Protein AF-A0A9X3YH80-F1 (afdb_monomer_lite)

Foldseek 3Di:
DVVVVVVVVVVVVVVVVVVVCCVVVCVDDPDPPDDDDPVVVVVVVVVVVVVCCVVCVPDDDDDCPDPVNVVVVVVVCVVPPCVQPNDPPDDDDPRD

pLDDT: mean 95.17, std 3.39, range [76.19, 98.5]

Organism: NCBI:txid83655

Sequence (96 aa):
MKRIIISFAAFCALGLLVVAGVVFSGLISVAADDPHTGVVHAFLETARNRSIEVRSEDIVVPSLDDEDQIRAGAGNYDSMCVGCHLAPGMAETELS

Secondary structure (DSSP, 8-state):
-HHHHHHHHHHHHHHHHHHHHHHHHT-S---TTSPPPHHHHHHHHHHHHHHHHHHHTT--PPPS--HHHHHHHHHHHHHHTHHHH--TTPPP-TT-

Structure (mmCIF, N/CA/C/O backbone):
data_AF-A0A9X3YH80-F1
#
_entry.id   AF-A0A9X3YH80-F1
#
loop_
_atom_site.group_PDB
_atom_site.id
_atom_site.type_symbol
_atom_site.label_atom_id
_atom_site.label_alt_id
_atom_site.label_comp_id
_atom_site.label_asym_id
_atom_site.label_entity_id
_atom_site.label_seq_id
_atom_site.pdbx_PDB_ins_code
_atom_site.Cartn_x
_atom_site.Cartn_y
_atom_site.Cartn_z
_atom_site.occupancy
_atom_site.B_iso_or_equiv
_atom_site.auth_seq_id
_atom_site.auth_comp_id
_atom_site.auth_asym_id
_atom_site.auth_atom_id
_atom_site.pdbx_PDB_model_num
ATOM 1 N N . MET A 1 1 ? 15.404 16.695 -35.435 1.00 76.19 1 MET A N 1
ATOM 2 C CA . MET A 1 1 ? 14.260 16.711 -34.491 1.00 76.19 1 MET A CA 1
ATOM 3 C C . MET A 1 1 ? 13.304 15.534 -34.699 1.00 76.19 1 MET A C 1
ATOM 5 O O . MET A 1 1 ? 13.204 14.723 -33.795 1.00 76.19 1 MET A O 1
ATOM 9 N N . LYS A 1 2 ? 12.685 15.345 -35.880 1.00 86.31 2 LYS A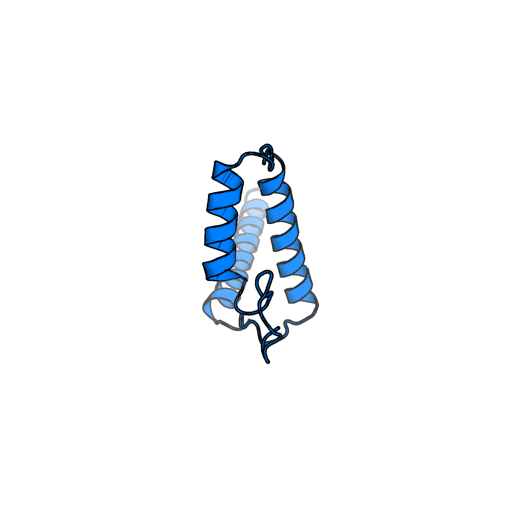 N 1
ATOM 10 C CA . LYS A 1 2 ? 11.739 14.226 -36.129 1.00 86.31 2 LYS A CA 1
ATOM 11 C C . LYS A 1 2 ? 12.303 12.829 -35.821 1.00 86.31 2 LYS A C 1
ATOM 13 O O . LYS A 1 2 ? 11.654 12.052 -35.139 1.00 86.31 2 LYS A O 1
ATOM 18 N N . ARG A 1 3 ? 13.535 12.537 -36.259 1.00 92.25 3 ARG A N 1
ATOM 19 C CA . ARG A 1 3 ? 14.216 11.260 -35.964 1.00 92.25 3 ARG A CA 1
ATOM 20 C C . ARG A 1 3 ? 14.399 11.012 -34.465 1.00 92.25 3 ARG A C 1
ATOM 22 O O . ARG A 1 3 ? 14.144 9.912 -34.010 1.00 92.25 3 ARG A O 1
ATOM 29 N N . ILE A 1 4 ? 14.773 12.047 -33.713 1.00 94.50 4 ILE A N 1
ATOM 30 C CA . ILE A 1 4 ? 14.977 11.959 -32.260 1.00 94.50 4 ILE A CA 1
A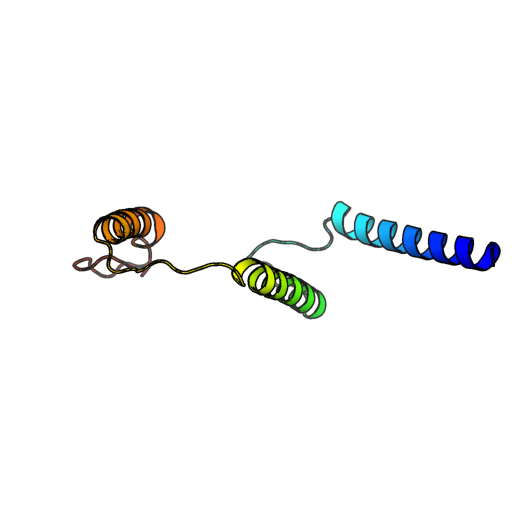TOM 31 C C . ILE A 1 4 ? 13.649 11.659 -31.555 1.00 94.50 4 ILE A C 1
ATOM 33 O O . ILE A 1 4 ? 13.597 10.769 -30.716 1.00 94.50 4 ILE A O 1
ATOM 37 N N . ILE A 1 5 ? 12.568 12.344 -31.945 1.00 96.31 5 ILE A N 1
ATOM 38 C CA . ILE A 1 5 ? 11.227 12.121 -31.380 1.00 96.31 5 ILE A CA 1
ATOM 39 C C . ILE A 1 5 ? 10.750 10.691 -31.662 1.00 96.31 5 ILE A C 1
ATOM 41 O O . ILE A 1 5 ? 10.270 10.022 -30.754 1.00 96.31 5 ILE A O 1
ATOM 45 N N . ILE A 1 6 ? 10.916 10.203 -32.895 1.00 96.69 6 ILE A N 1
ATOM 46 C CA . ILE A 1 6 ? 10.507 8.842 -33.275 1.00 96.69 6 ILE A CA 1
ATOM 47 C C . ILE A 1 6 ? 11.306 7.796 -32.492 1.00 96.69 6 ILE A C 1
ATOM 49 O O . ILE A 1 6 ? 10.718 6.868 -31.944 1.00 96.69 6 ILE A O 1
ATOM 53 N N . SER A 1 7 ? 12.628 7.957 -32.397 1.00 96.19 7 SER A N 1
ATOM 54 C CA . SER A 1 7 ? 13.477 7.053 -31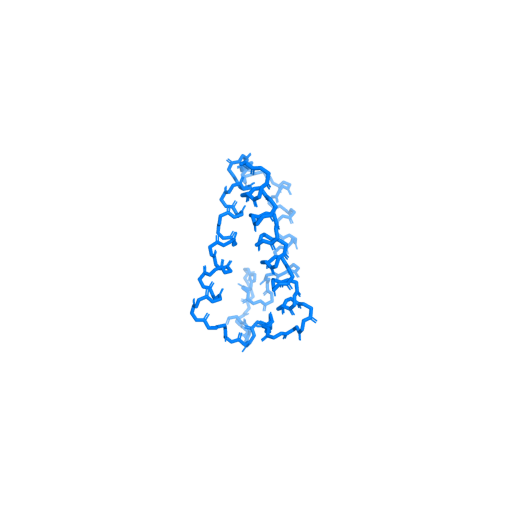.617 1.00 96.19 7 SER A CA 1
ATOM 55 C C . SER A 1 7 ? 13.094 7.038 -30.135 1.00 96.19 7 SER A C 1
ATOM 57 O O . SER A 1 7 ? 13.021 5.967 -29.540 1.00 96.19 7 SER A O 1
ATOM 59 N N . PHE A 1 8 ? 12.800 8.200 -29.546 1.00 97.12 8 PHE A N 1
ATOM 60 C CA . PHE A 1 8 ? 12.368 8.295 -28.152 1.00 97.12 8 PHE A CA 1
ATOM 61 C C . PHE A 1 8 ? 10.999 7.639 -27.923 1.00 97.12 8 PHE A C 1
ATOM 63 O O . PHE A 1 8 ? 10.847 6.834 -27.009 1.00 97.12 8 PHE A O 1
ATOM 70 N N . ALA A 1 9 ? 10.019 7.911 -28.788 1.00 97.56 9 ALA A N 1
ATOM 71 C CA . ALA A 1 9 ? 8.698 7.296 -28.699 1.00 97.56 9 ALA A CA 1
ATOM 72 C C . ALA A 1 9 ? 8.768 5.765 -28.827 1.00 97.56 9 ALA A C 1
ATOM 74 O O . ALA A 1 9 ? 8.124 5.054 -28.057 1.00 97.56 9 ALA A O 1
ATOM 75 N N . ALA A 1 10 ? 9.588 5.252 -29.751 1.00 97.69 10 ALA A N 1
ATOM 76 C CA . ALA A 1 10 ? 9.815 3.817 -29.901 1.00 97.69 10 ALA A CA 1
ATOM 77 C C . ALA A 1 10 ? 10.448 3.197 -28.643 1.00 97.69 10 ALA A C 1
ATOM 79 O O . ALA A 1 10 ? 10.042 2.114 -28.228 1.00 97.69 10 ALA A O 1
ATOM 80 N N . PHE A 1 11 ? 11.393 3.894 -28.004 1.00 97.81 11 PHE A N 1
ATOM 81 C CA . PHE A 1 11 ? 11.994 3.453 -26.745 1.00 97.81 11 PHE A CA 1
ATOM 82 C C . PHE A 1 11 ? 10.965 3.381 -25.606 1.00 97.81 11 PHE A C 1
ATOM 84 O O . PHE A 1 11 ? 10.883 2.363 -24.921 1.00 97.81 11 PHE A O 1
ATOM 91 N N . CYS A 1 12 ? 10.128 4.409 -25.437 1.00 98.00 12 CYS A N 1
ATOM 92 C CA . CYS A 1 12 ? 9.052 4.389 -24.442 1.00 98.00 12 CYS A CA 1
ATOM 93 C C . CYS A 1 12 ? 8.040 3.266 -24.708 1.00 98.00 12 CYS A C 1
ATOM 95 O O . CYS A 1 12 ? 7.651 2.563 -23.777 1.00 98.00 12 CYS A O 1
ATOM 97 N N . ALA A 1 13 ? 7.641 3.066 -25.969 1.00 98.19 13 ALA A N 1
ATOM 98 C CA . ALA A 1 13 ? 6.727 1.993 -26.351 1.00 98.19 13 ALA A CA 1
ATOM 99 C C . ALA A 1 13 ? 7.313 0.610 -26.036 1.00 98.19 13 ALA A C 1
ATOM 101 O O . ALA A 1 13 ? 6.620 -0.236 -25.474 1.00 98.19 13 ALA A O 1
ATOM 102 N N . LEU A 1 14 ? 8.600 0.396 -26.327 1.00 98.25 14 LEU A N 1
ATOM 103 C CA . LEU A 1 14 ? 9.295 -0.834 -25.960 1.00 98.25 14 LEU A CA 1
ATOM 104 C C . LEU A 1 14 ? 9.321 -1.032 -24.438 1.00 98.25 14 LEU A C 1
ATOM 106 O O . LEU A 1 14 ? 9.030 -2.126 -23.967 1.00 98.25 14 LEU A O 1
ATOM 110 N N . GLY A 1 15 ? 9.605 0.024 -23.670 1.00 98.00 15 GLY A N 1
ATOM 111 C CA . GLY A 1 15 ? 9.559 -0.023 -22.207 1.00 98.00 15 GLY A CA 1
ATOM 112 C C . GLY A 1 15 ? 8.187 -0.448 -21.672 1.00 98.00 15 GLY A C 1
ATOM 113 O O . GLY A 1 15 ? 8.107 -1.344 -20.835 1.00 98.00 15 GLY A O 1
ATOM 114 N N . LEU A 1 16 ? 7.103 0.127 -22.203 1.00 98.06 16 LEU A N 1
ATOM 115 C CA . LEU A 1 16 ? 5.733 -0.249 -21.833 1.00 98.06 16 LEU A CA 1
ATOM 116 C C . LEU A 1 16 ? 5.417 -1.709 -22.176 1.00 98.06 16 LEU A C 1
ATOM 118 O O . LEU A 1 16 ? 4.798 -2.398 -21.369 1.00 98.06 16 LEU A O 1
ATOM 122 N N . LEU A 1 17 ? 5.866 -2.195 -23.337 1.00 98.31 17 LEU A N 1
ATOM 123 C CA . LEU A 1 17 ? 5.689 -3.596 -23.730 1.00 98.31 17 LEU A CA 1
ATOM 124 C C . LEU A 1 17 ? 6.431 -4.554 -22.792 1.00 98.31 17 LEU A C 1
ATOM 126 O O . LEU A 1 17 ? 5.883 -5.597 -22.448 1.00 98.31 17 LEU A O 1
ATOM 130 N N . VAL A 1 18 ? 7.638 -4.199 -22.344 1.00 97.81 18 VAL A N 1
ATOM 131 C CA . VAL A 1 18 ? 8.389 -5.000 -21.363 1.00 97.81 18 VAL A CA 1
ATOM 132 C C . VAL A 1 18 ? 7.646 -5.053 -20.029 1.00 97.81 18 VAL A C 1
ATOM 134 O O . VAL A 1 18 ? 7.442 -6.142 -19.497 1.00 97.81 18 VAL A O 1
ATOM 137 N N . VAL A 1 19 ? 7.187 -3.908 -19.514 1.00 96.38 19 VAL A N 1
ATOM 138 C CA . VAL A 1 19 ? 6.412 -3.853 -18.261 1.00 96.38 19 VAL A CA 1
ATOM 139 C C . VAL A 1 19 ? 5.135 -4.684 -18.374 1.00 96.38 19 VAL A C 1
ATOM 141 O O . VAL A 1 19 ? 4.875 -5.524 -17.516 1.00 96.38 19 VAL A O 1
ATOM 144 N N . ALA A 1 20 ? 4.367 -4.508 -19.453 1.00 97.62 20 ALA A N 1
ATOM 145 C CA . ALA A 1 20 ? 3.166 -5.298 -19.702 1.00 97.62 20 ALA A CA 1
ATOM 146 C C . ALA A 1 20 ? 3.491 -6.797 -19.777 1.00 97.62 20 ALA A C 1
ATOM 148 O O . ALA A 1 20 ? 2.809 -7.598 -19.147 1.00 97.62 20 ALA A O 1
ATOM 149 N N . GLY A 1 21 ? 4.560 -7.180 -20.479 1.00 97.88 21 GLY A N 1
ATOM 150 C CA . GLY A 1 21 ? 5.010 -8.568 -20.562 1.00 97.88 21 GLY A CA 1
ATOM 151 C C . GLY A 1 21 ? 5.302 -9.180 -19.191 1.00 97.88 21 GLY A C 1
ATOM 152 O O . GLY A 1 21 ? 4.849 -10.288 -18.916 1.00 97.88 21 GLY A O 1
ATOM 153 N N . VAL A 1 22 ? 5.986 -8.455 -18.301 1.00 95.50 22 VAL A N 1
ATOM 154 C CA . VAL A 1 22 ? 6.245 -8.915 -16.924 1.00 95.50 22 VAL A CA 1
ATOM 155 C C . VAL A 1 22 ? 4.941 -9.097 -16.141 1.00 95.50 22 VAL A C 1
ATOM 157 O O . VAL A 1 22 ? 4.769 -10.119 -15.482 1.00 95.50 22 VAL A O 1
ATOM 160 N N . VAL A 1 23 ? 3.998 -8.156 -16.249 1.00 95.69 23 VAL A N 1
ATOM 161 C CA . VAL A 1 23 ? 2.708 -8.232 -15.539 1.00 95.69 23 VAL A CA 1
ATOM 162 C C . VAL A 1 23 ? 1.852 -9.392 -16.055 1.00 95.69 23 VAL A C 1
ATOM 164 O O . VAL A 1 23 ? 1.399 -10.220 -15.270 1.00 95.69 23 VAL A O 1
ATOM 167 N N . PHE A 1 24 ? 1.648 -9.491 -17.370 1.00 97.06 24 PHE A N 1
ATOM 168 C CA . PHE A 1 24 ? 0.768 -10.503 -17.967 1.00 97.06 24 PHE A CA 1
ATOM 169 C C . PHE A 1 24 ? 1.343 -11.922 -17.932 1.00 97.06 24 PHE A C 1
ATOM 171 O O . PHE A 1 24 ? 0.585 -12.882 -18.037 1.00 97.06 24 PHE A O 1
ATOM 178 N N . SER A 1 25 ? 2.660 -12.073 -17.787 1.00 97.56 25 SER A N 1
ATOM 179 C CA . SER A 1 25 ? 3.290 -13.391 -17.644 1.00 97.56 25 SER A CA 1
ATOM 180 C C . SER A 1 25 ? 3.169 -13.979 -16.238 1.00 97.56 25 SER A C 1
ATOM 182 O O . SER A 1 25 ? 3.373 -15.179 -16.083 1.00 97.56 25 SER A O 1
ATOM 184 N N . GLY A 1 26 ? 2.855 -13.167 -15.220 1.00 94.31 26 GLY A N 1
ATOM 185 C CA . GLY A 1 26 ? 2.774 -13.629 -13.832 1.00 94.31 26 GLY A CA 1
ATOM 186 C C . GLY A 1 26 ? 4.125 -14.034 -13.232 1.00 94.31 26 GLY A C 1
ATOM 187 O O . GLY A 1 26 ? 4.159 -14.796 -12.274 1.00 94.31 26 GLY A O 1
ATOM 188 N N . LEU A 1 27 ? 5.242 -13.540 -13.785 1.00 93.81 27 LEU A N 1
ATOM 189 C CA . LEU A 1 27 ? 6.599 -13.879 -13.325 1.00 93.81 27 LEU A CA 1
ATOM 190 C C . LEU A 1 27 ? 6.883 -13.467 -11.872 1.00 93.81 27 LEU A C 1
ATOM 192 O O . LEU A 1 27 ? 7.807 -13.996 -11.259 1.00 93.81 27 LEU A O 1
ATOM 196 N N . ILE A 1 28 ? 6.129 -12.503 -11.343 1.00 94.25 28 ILE A N 1
ATOM 197 C CA . ILE A 1 28 ? 6.244 -12.017 -9.969 1.00 94.25 28 ILE A CA 1
ATOM 198 C C . ILE A 1 28 ? 4.979 -12.447 -9.225 1.00 94.25 28 ILE A C 1
ATOM 200 O O . ILE A 1 28 ? 3.892 -11.940 -9.505 1.00 94.25 28 ILE A O 1
ATOM 204 N N . SER A 1 29 ? 5.132 -13.389 -8.295 1.00 93.50 29 SER A N 1
ATOM 205 C CA . SER A 1 29 ? 4.078 -13.783 -7.358 1.00 93.50 29 SER A CA 1
ATOM 206 C C . SER A 1 29 ? 3.721 -12.612 -6.443 1.00 93.50 29 SER A C 1
ATOM 208 O O . SER A 1 29 ? 4.602 -11.870 -6.032 1.00 93.50 29 SER A O 1
ATOM 210 N N . VAL A 1 30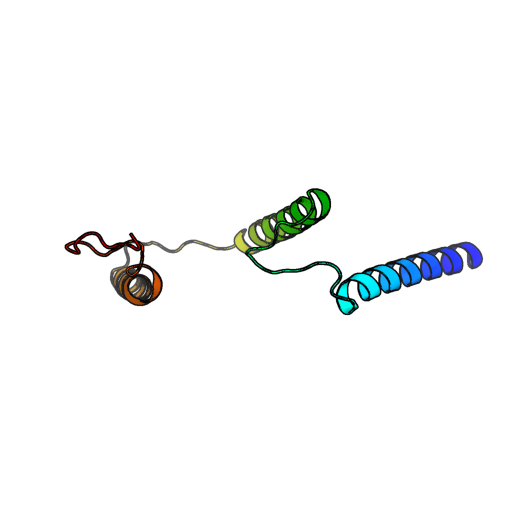 ? 2.436 -12.454 -6.117 1.00 91.88 30 VAL A N 1
ATOM 211 C CA . VAL A 1 30 ? 1.930 -11.454 -5.150 1.00 91.88 30 VAL A CA 1
ATOM 212 C C . VAL A 1 30 ? 1.418 -12.155 -3.879 1.00 91.88 30 VAL A C 1
ATOM 214 O O . VAL A 1 30 ? 0.719 -11.563 -3.060 1.00 91.88 30 VAL A O 1
ATOM 217 N N . ALA A 1 31 ? 1.723 -13.445 -3.718 1.00 93.25 31 ALA A N 1
ATOM 218 C CA . ALA A 1 31 ? 1.303 -14.213 -2.556 1.00 93.25 31 ALA A CA 1
ATOM 219 C C . ALA A 1 31 ? 1.933 -13.638 -1.275 1.00 93.25 31 ALA A C 1
ATOM 221 O O . ALA A 1 31 ? 3.098 -13.241 -1.264 1.00 93.25 31 ALA A O 1
ATOM 222 N N . ALA A 1 32 ? 1.152 -13.564 -0.196 1.00 89.69 32 ALA A N 1
ATOM 223 C CA . ALA A 1 32 ? 1.612 -12.976 1.063 1.00 89.69 32 ALA A CA 1
ATOM 224 C C . ALA A 1 32 ? 2.709 -13.817 1.743 1.00 89.69 32 ALA A C 1
ATOM 226 O O . ALA A 1 32 ? 3.492 -13.292 2.530 1.00 89.69 32 ALA A O 1
ATOM 227 N N . ASP A 1 33 ? 2.756 -15.110 1.432 1.00 94.31 33 ASP A N 1
ATOM 228 C CA . ASP A 1 33 ? 3.689 -16.107 1.946 1.00 94.31 33 ASP A CA 1
ATOM 229 C C . ASP A 1 33 ? 4.927 -16.319 1.055 1.00 94.31 33 ASP A C 1
ATOM 231 O O . ASP A 1 33 ? 5.807 -17.093 1.428 1.00 94.31 33 ASP A O 1
ATOM 235 N N . ASP A 1 34 ? 5.035 -15.614 -0.080 1.00 94.81 34 ASP A N 1
ATOM 236 C CA . ASP A 1 34 ? 6.170 -15.708 -1.007 1.00 94.81 34 ASP A CA 1
ATOM 237 C C . ASP A 1 34 ? 7.036 -14.430 -0.968 1.00 94.81 34 ASP A C 1
ATOM 239 O O . ASP A 1 34 ? 6.623 -13.366 -1.450 1.00 94.81 34 ASP A O 1
ATOM 243 N N . PRO A 1 35 ? 8.241 -14.478 -0.369 1.00 93.38 35 PRO A N 1
ATOM 244 C CA . PRO A 1 35 ? 9.099 -13.309 -0.260 1.00 93.38 35 PRO A CA 1
ATOM 245 C C . PRO A 1 35 ? 9.587 -12.803 -1.621 1.00 93.38 3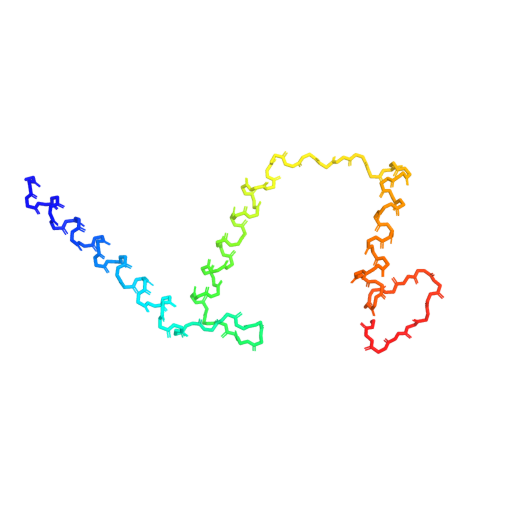5 PRO A C 1
ATOM 247 O O . PRO A 1 35 ? 10.221 -13.509 -2.404 1.00 93.38 35 PRO A O 1
ATOM 250 N N . HIS A 1 36 ? 9.396 -11.509 -1.860 1.00 95.06 36 HIS A N 1
ATOM 251 C CA . HIS A 1 36 ? 9.923 -10.849 -3.047 1.00 95.06 36 HIS A CA 1
ATOM 252 C C . HIS A 1 36 ? 11.446 -10.673 -2.974 1.00 95.06 36 HIS A C 1
ATOM 254 O O . HIS A 1 36 ? 12.034 -10.505 -1.904 1.00 95.06 36 HIS A O 1
ATOM 260 N N . THR A 1 37 ? 12.094 -10.596 -4.140 1.00 95.69 37 THR A N 1
ATOM 261 C CA . THR A 1 37 ? 13.493 -10.143 -4.210 1.00 95.69 37 THR A CA 1
ATOM 262 C C . THR A 1 37 ? 13.630 -8.724 -3.649 1.00 95.69 37 THR A C 1
ATOM 264 O O . THR A 1 37 ? 12.693 -7.928 -3.731 1.00 95.69 37 THR A O 1
ATOM 267 N N . GLY A 1 38 ? 14.810 -8.364 -3.132 1.00 96.88 38 GLY A N 1
ATOM 268 C CA . GLY A 1 38 ? 15.017 -7.063 -2.479 1.00 96.88 38 GLY A CA 1
ATOM 269 C C . GLY A 1 38 ? 14.647 -5.850 -3.345 1.00 96.88 38 GLY A C 1
ATOM 270 O O . GLY A 1 38 ? 14.104 -4.876 -2.834 1.00 96.88 38 GLY A O 1
ATOM 271 N N . VAL A 1 39 ? 14.864 -5.925 -4.664 1.00 96.00 39 VAL A N 1
ATOM 272 C CA . VAL A 1 39 ? 14.498 -4.846 -5.600 1.00 96.00 39 VAL A CA 1
ATOM 273 C C . VAL A 1 39 ? 12.981 -4.716 -5.737 1.00 96.00 39 VAL A C 1
ATOM 275 O O . VAL A 1 39 ? 12.453 -3.608 -5.666 1.00 96.00 39 VAL A O 1
ATOM 278 N N . VAL A 1 40 ? 12.274 -5.836 -5.915 1.00 95.19 40 VAL A N 1
ATOM 279 C CA . VAL A 1 40 ? 10.811 -5.825 -6.052 1.00 95.19 40 VAL A CA 1
ATOM 280 C C . VAL A 1 40 ? 10.162 -5.399 -4.738 1.00 95.19 40 VAL A C 1
ATOM 282 O O . VAL A 1 40 ? 9.288 -4.537 -4.750 1.00 95.19 40 VAL A O 1
ATOM 285 N N . HIS A 1 41 ? 10.644 -5.920 -3.608 1.00 96.19 41 HIS A N 1
ATOM 286 C CA . HIS A 1 41 ? 10.180 -5.515 -2.286 1.00 96.19 41 HIS A CA 1
ATOM 287 C C . HIS A 1 41 ? 10.320 -4.000 -2.077 1.00 96.19 41 HIS A C 1
ATOM 289 O O . HIS A 1 41 ? 9.335 -3.331 -1.775 1.00 96.19 41 HIS A O 1
ATOM 295 N N . ALA A 1 42 ? 11.515 -3.439 -2.300 1.00 97.81 42 ALA A N 1
ATOM 296 C CA . ALA A 1 42 ? 11.768 -2.009 -2.118 1.00 97.81 42 ALA A CA 1
ATOM 297 C C . ALA A 1 42 ? 10.896 -1.132 -3.031 1.00 97.81 42 ALA A C 1
ATOM 299 O O . ALA A 1 42 ? 10.407 -0.083 -2.606 1.00 97.81 42 ALA A O 1
ATOM 300 N N . PHE A 1 43 ? 10.667 -1.562 -4.276 1.00 96.44 43 PHE A N 1
ATOM 301 C CA . PHE A 1 43 ? 9.762 -0.870 -5.191 1.00 96.44 43 PHE A CA 1
ATOM 302 C C . PHE A 1 43 ? 8.318 -0.864 -4.668 1.00 96.44 43 PHE A C 1
ATOM 304 O O . PHE A 1 43 ? 7.708 0.204 -4.582 1.00 96.44 43 PHE A O 1
ATOM 311 N N . LEU A 1 44 ? 7.783 -2.030 -4.288 1.00 95.31 44 LEU A N 1
ATOM 312 C CA . LEU A 1 44 ? 6.412 -2.162 -3.785 1.00 95.31 44 LEU A CA 1
ATOM 313 C C . LEU A 1 44 ? 6.208 -1.390 -2.476 1.00 95.31 44 LEU A C 1
ATOM 315 O O . LEU A 1 44 ? 5.208 -0.692 -2.316 1.00 95.31 44 LEU A O 1
ATOM 319 N N . GLU A 1 45 ? 7.175 -1.465 -1.565 1.00 97.00 45 GLU A N 1
ATOM 320 C CA . GLU A 1 45 ? 7.173 -0.712 -0.314 1.00 97.00 45 GLU A CA 1
ATOM 321 C C . GLU A 1 45 ? 7.171 0.799 -0.560 1.00 97.00 45 GLU A C 1
ATOM 323 O O . GLU A 1 45 ? 6.350 1.516 0.013 1.00 97.00 45 GLU A O 1
ATOM 328 N N . THR A 1 46 ? 8.032 1.285 -1.456 1.00 98.50 46 THR A N 1
ATOM 329 C CA . THR A 1 46 ? 8.089 2.710 -1.805 1.00 98.50 46 THR A CA 1
ATOM 330 C C . THR A 1 46 ? 6.769 3.180 -2.412 1.00 98.50 46 THR A C 1
ATOM 332 O O . THR A 1 46 ? 6.232 4.211 -2.003 1.00 98.50 46 THR A O 1
ATOM 335 N N . ALA A 1 47 ? 6.216 2.416 -3.360 1.00 97.94 47 ALA A N 1
ATOM 336 C CA . ALA A 1 47 ? 4.944 2.734 -3.999 1.00 97.94 47 ALA A CA 1
ATOM 337 C C . ALA A 1 47 ? 3.797 2.802 -2.976 1.00 97.94 47 ALA A C 1
ATOM 339 O O . ALA A 1 47 ? 3.029 3.767 -2.976 1.00 97.94 47 ALA A O 1
ATOM 340 N N . ARG A 1 48 ? 3.719 1.820 -2.066 1.00 97.94 48 ARG A N 1
ATOM 341 C CA . ARG A 1 48 ? 2.736 1.784 -0.976 1.00 97.94 48 ARG A CA 1
ATOM 342 C C . ARG A 1 48 ? 2.876 2.997 -0.062 1.00 97.94 48 ARG A C 1
ATOM 344 O O . ARG A 1 48 ? 1.904 3.724 0.129 1.00 97.94 48 ARG A O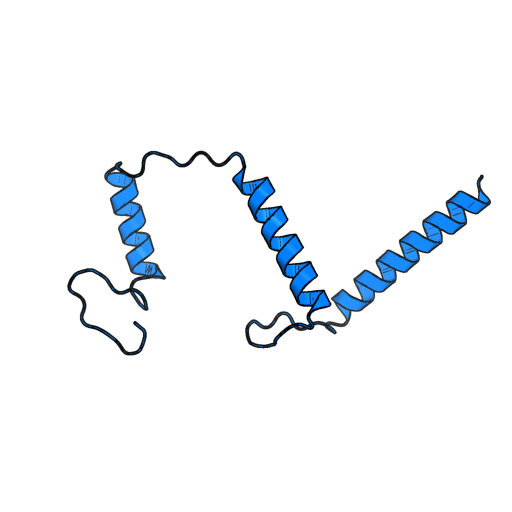 1
ATOM 351 N N . ASN A 1 49 ? 4.070 3.230 0.478 1.00 98.50 49 ASN A N 1
ATOM 352 C CA . ASN A 1 49 ? 4.294 4.279 1.470 1.00 98.50 49 ASN A CA 1
ATOM 353 C C . ASN A 1 49 ? 4.014 5.668 0.881 1.00 98.50 49 ASN A C 1
ATOM 355 O O . ASN A 1 49 ? 3.316 6.461 1.508 1.00 98.50 49 ASN A O 1
ATOM 359 N N . ARG A 1 50 ? 4.457 5.938 -0.358 1.00 98.50 50 ARG A N 1
ATOM 360 C CA . ARG A 1 50 ? 4.180 7.221 -1.019 1.00 98.50 50 ARG A CA 1
ATOM 361 C C . ARG A 1 50 ? 2.693 7.418 -1.310 1.00 98.50 50 ARG A C 1
ATOM 363 O O . ARG A 1 50 ? 2.193 8.534 -1.194 1.00 98.50 50 ARG A O 1
ATOM 370 N N . SER A 1 51 ? 1.983 6.353 -1.692 1.00 98.50 51 SER A N 1
ATOM 371 C CA . SER A 1 51 ? 0.536 6.421 -1.906 1.00 98.50 51 SER A CA 1
ATOM 372 C C . SER A 1 51 ? -0.209 6.741 -0.616 1.00 98.50 51 SER A C 1
ATOM 374 O O . SER A 1 51 ? -1.118 7.563 -0.653 1.00 98.50 51 SER A O 1
ATOM 376 N N . ILE A 1 52 ? 0.161 6.101 0.500 1.00 98.19 52 ILE A N 1
ATOM 377 C CA . ILE A 1 52 ? -0.439 6.371 1.811 1.00 98.19 52 ILE A CA 1
ATOM 378 C C . ILE A 1 52 ? -0.199 7.832 2.176 1.00 98.19 52 ILE A C 1
ATOM 380 O O . ILE A 1 52 ? -1.168 8.555 2.354 1.00 98.19 52 ILE A O 1
ATOM 384 N N . GLU A 1 53 ? 1.057 8.279 2.169 1.00 98.12 53 GLU A N 1
ATOM 385 C CA . GLU A 1 53 ? 1.449 9.641 2.548 1.00 98.12 53 GLU A CA 1
ATOM 386 C C . GLU A 1 53 ? 0.643 10.715 1.799 1.00 98.12 53 GLU A C 1
ATOM 388 O O . GLU A 1 53 ? -0.003 11.550 2.425 1.00 98.12 53 GLU A O 1
ATOM 393 N N . VAL A 1 54 ? 0.610 10.645 0.463 1.00 98.25 54 VAL A N 1
ATOM 394 C CA . VAL A 1 54 ? -0.088 11.633 -0.382 1.00 98.25 54 VAL A CA 1
ATOM 395 C C . VAL A 1 54 ? -1.609 11.565 -0.220 1.00 98.25 54 VAL A C 1
ATOM 397 O O . VAL A 1 54 ? -2.306 12.516 -0.538 1.00 98.25 54 VAL A O 1
ATOM 400 N N . ARG A 1 55 ? -2.183 10.430 0.191 1.00 97.44 55 ARG A N 1
ATOM 401 C CA . ARG A 1 55 ? -3.653 10.275 0.278 1.00 97.44 55 ARG A CA 1
ATOM 402 C C . ARG A 1 55 ? -4.163 10.502 1.688 1.00 97.44 55 ARG A C 1
ATOM 404 O O . ARG A 1 55 ? -5.336 10.818 1.851 1.00 97.44 55 ARG A O 1
ATOM 411 N N . SER A 1 56 ? -3.294 10.359 2.682 1.00 97.44 56 SER A N 1
ATOM 412 C CA . SER A 1 56 ? -3.596 10.680 4.067 1.00 97.44 56 SER A CA 1
ATOM 413 C C . SER A 1 56 ? -3.350 12.143 4.422 1.00 97.44 56 SER A C 1
ATOM 415 O O . SER A 1 56 ? -3.774 12.548 5.497 1.00 97.44 56 SER A O 1
ATOM 417 N N . GLU A 1 57 ? -2.679 12.925 3.565 1.00 96.94 57 GLU A N 1
ATOM 418 C CA . GLU A 1 57 ? -2.242 14.296 3.889 1.00 96.94 57 GLU A CA 1
ATOM 419 C C . GLU A 1 57 ? -3.387 15.219 4.331 1.00 96.94 57 GLU A C 1
ATOM 421 O O . GLU A 1 57 ? -3.237 15.960 5.300 1.00 96.94 57 GLU A O 1
ATOM 426 N N . ASP A 1 58 ? -4.548 15.102 3.686 1.00 96.38 58 ASP A N 1
ATOM 427 C CA . ASP A 1 58 ? -5.721 15.939 3.954 1.00 96.38 58 ASP A CA 1
ATOM 428 C C . ASP A 1 58 ? -6.768 15.248 4.849 1.00 96.38 58 ASP A C 1
ATOM 430 O O . ASP A 1 58 ? -7.878 15.757 5.031 1.00 96.38 58 ASP A O 1
ATOM 434 N N . ILE A 1 59 ? -6.458 14.069 5.406 1.00 96.38 59 ILE A N 1
ATOM 435 C CA . ILE A 1 59 ? -7.382 13.370 6.304 1.00 96.38 59 ILE A CA 1
ATOM 436 C C . ILE A 1 59 ? -7.379 14.073 7.663 1.00 96.38 59 ILE A C 1
ATOM 438 O O . ILE A 1 59 ? -6.450 13.944 8.459 1.00 96.38 59 ILE A O 1
ATOM 442 N N . VAL A 1 60 ? -8.469 14.781 7.958 1.00 94.31 60 VAL A N 1
ATOM 443 C CA . VAL A 1 60 ? -8.727 15.335 9.290 1.00 94.31 60 VAL A CA 1
ATOM 444 C C . VAL A 1 60 ? -9.287 14.233 10.181 1.00 94.31 60 VAL A C 1
ATOM 446 O O . VAL A 1 60 ? -10.390 13.736 9.949 1.00 94.31 60 VAL A O 1
ATOM 449 N N . VAL A 1 61 ? -8.537 13.856 11.216 1.00 91.25 61 VAL A N 1
ATOM 450 C CA . VAL A 1 61 ? -9.024 12.918 12.234 1.00 91.25 61 VAL A CA 1
ATOM 451 C C . VAL A 1 61 ? -10.084 13.635 13.086 1.00 91.25 61 VAL A C 1
ATOM 453 O O . VAL A 1 61 ? -9.768 14.673 13.675 1.00 91.25 61 VAL A O 1
ATOM 456 N N . PRO A 1 62 ? -11.337 13.140 13.145 1.00 86.31 62 PRO A N 1
ATOM 457 C CA . PRO A 1 62 ? -12.371 13.734 13.991 1.00 86.31 62 PRO A CA 1
ATOM 458 C C . PRO A 1 62 ? -12.047 13.525 15.479 1.00 86.31 62 PRO A C 1
ATOM 460 O O . PRO A 1 62 ? -11.189 12.714 15.830 1.00 86.31 62 PRO A O 1
ATOM 463 N N . SER A 1 63 ? -12.745 14.236 16.370 1.00 89.69 63 SER A N 1
ATOM 464 C CA . SER A 1 63 ? -12.672 13.930 17.807 1.00 89.69 63 SER A CA 1
ATOM 465 C C . SER A 1 63 ? -13.088 12.475 18.041 1.00 89.69 63 SER A C 1
ATOM 467 O O . SER A 1 63 ? -14.091 12.027 17.496 1.00 89.69 63 SER A O 1
ATOM 469 N N . LEU A 1 64 ? -12.301 11.740 18.827 1.00 91.00 64 LEU A N 1
ATOM 470 C CA . LEU A 1 64 ? -12.522 10.314 19.092 1.00 91.00 64 LEU A CA 1
ATOM 471 C C . LEU A 1 64 ? -13.299 10.060 20.392 1.00 91.00 64 LEU A C 1
ATOM 473 O O . LEU A 1 64 ? -13.475 8.908 20.774 1.00 91.00 64 LEU A O 1
ATOM 477 N N . ASP A 1 65 ? -13.759 11.127 21.049 1.00 93.31 65 ASP A N 1
ATOM 478 C CA . ASP A 1 65 ? -14.480 11.067 22.324 1.00 93.31 65 ASP A CA 1
ATOM 479 C C . ASP A 1 65 ? -16.010 11.067 22.138 1.00 93.31 65 ASP A C 1
ATOM 481 O O . ASP A 1 65 ? -16.758 11.031 23.113 1.00 93.31 65 ASP A O 1
ATOM 485 N N . ASP A 1 66 ? -16.491 11.120 20.891 1.00 94.44 66 ASP A N 1
ATOM 486 C CA . ASP A 1 66 ? -17.915 11.037 20.569 1.00 94.44 66 ASP A CA 1
ATOM 487 C C . ASP A 1 66 ? -18.465 9.630 20.862 1.00 94.44 66 ASP A C 1
ATOM 489 O O . ASP A 1 66 ? -17.962 8.622 20.356 1.00 94.44 66 ASP A O 1
ATOM 493 N N . GLU A 1 67 ? -19.512 9.548 21.689 1.00 95.12 67 GLU A N 1
ATOM 494 C CA . GLU A 1 67 ? -20.058 8.267 22.151 1.00 95.12 67 GLU A CA 1
ATOM 495 C C . GLU A 1 67 ? -20.603 7.395 21.012 1.00 95.12 67 GLU A C 1
ATOM 497 O O . GLU A 1 67 ? -20.474 6.167 21.064 1.00 95.12 67 GLU A O 1
ATOM 502 N N . ASP A 1 68 ? -21.211 7.998 19.988 1.00 94.38 68 ASP A N 1
ATOM 503 C CA . ASP A 1 68 ? -21.766 7.251 18.860 1.00 94.38 68 ASP A CA 1
ATOM 504 C C . ASP A 1 68 ? -20.644 6.682 17.988 1.00 94.38 68 ASP A C 1
ATOM 506 O O . ASP A 1 68 ? -20.705 5.514 17.583 1.00 94.38 68 ASP A O 1
ATOM 510 N N . GLN A 1 69 ? -19.572 7.451 17.779 1.00 93.56 69 GLN A N 1
ATOM 511 C CA . GLN A 1 69 ? -18.371 6.980 17.094 1.00 93.56 69 GLN A CA 1
ATOM 512 C C . GLN A 1 69 ? -17.666 5.856 17.866 1.00 93.56 69 GLN A C 1
ATOM 514 O O . GLN A 1 69 ? -17.293 4.847 17.260 1.00 93.56 69 GLN A O 1
ATOM 519 N N . ILE A 1 70 ? -17.522 5.980 19.190 1.00 95.25 70 ILE A N 1
ATOM 520 C CA . ILE A 1 70 ? -16.951 4.926 20.045 1.00 95.25 70 ILE A CA 1
ATOM 521 C C . ILE A 1 70 ? -17.787 3.651 19.943 1.00 95.25 70 ILE A C 1
ATOM 523 O O . ILE A 1 70 ? -17.240 2.564 19.751 1.00 95.25 70 ILE A O 1
ATOM 527 N N . ARG A 1 71 ? -19.117 3.768 20.026 1.00 95.44 71 ARG A N 1
ATOM 528 C CA . ARG A 1 71 ? -20.027 2.619 19.945 1.00 95.44 71 ARG A CA 1
ATOM 529 C C . ARG A 1 71 ? -19.930 1.915 18.591 1.00 95.44 71 ARG A C 1
ATOM 531 O O . ARG A 1 71 ? -19.855 0.688 18.549 1.00 95.44 71 ARG A O 1
ATOM 538 N N . ALA A 1 72 ? -19.882 2.673 17.496 1.00 94.75 72 ALA A N 1
ATOM 539 C CA . ALA A 1 72 ? -19.683 2.117 16.159 1.00 94.75 72 ALA A CA 1
ATOM 540 C C . ALA A 1 72 ? -18.303 1.448 16.011 1.00 94.75 72 ALA A C 1
ATOM 542 O O . ALA A 1 72 ? -18.199 0.344 15.475 1.00 94.75 72 ALA A O 1
ATOM 543 N N . GLY A 1 73 ? -17.245 2.082 16.527 1.00 94.62 73 GLY A N 1
ATOM 544 C CA . GLY A 1 73 ? -15.887 1.541 16.530 1.00 94.62 73 GLY A CA 1
ATOM 545 C C . GLY A 1 73 ? -15.772 0.232 17.310 1.00 94.62 73 GLY A C 1
ATOM 546 O O . GLY A 1 73 ? -15.177 -0.719 16.808 1.00 94.62 73 GLY A O 1
ATOM 547 N N . ALA A 1 74 ? -16.399 0.149 18.485 1.00 95.81 74 ALA A N 1
ATOM 548 C CA . ALA A 1 74 ? -16.444 -1.064 19.296 1.00 95.81 74 ALA A CA 1
ATOM 549 C C . ALA A 1 74 ? -17.129 -2.225 18.557 1.00 95.81 74 ALA A C 1
ATOM 551 O O . ALA A 1 74 ? -16.612 -3.337 18.575 1.00 95.81 74 ALA A O 1
ATOM 552 N N . GLY A 1 75 ? -18.235 -1.965 17.850 1.00 95.75 75 GLY A N 1
ATOM 553 C CA . GLY A 1 75 ? -18.891 -2.980 17.018 1.00 95.75 75 GLY A CA 1
ATOM 554 C C . GLY A 1 75 ? -17.997 -3.494 15.882 1.00 95.75 75 GLY A C 1
ATOM 555 O O . GLY A 1 75 ? -17.904 -4.699 15.660 1.00 95.75 75 GLY A O 1
ATOM 556 N N . ASN A 1 76 ? -17.276 -2.598 15.198 1.00 97.00 76 ASN A N 1
ATOM 557 C CA . ASN A 1 76 ? -16.313 -3.001 14.167 1.00 97.00 76 ASN A CA 1
ATOM 558 C C . ASN A 1 76 ? -15.149 -3.808 14.761 1.00 97.00 76 ASN A C 1
ATOM 560 O O . ASN A 1 76 ? -14.777 -4.845 14.212 1.00 97.00 76 ASN A O 1
ATOM 564 N N . TYR A 1 77 ? -14.605 -3.364 15.897 1.00 96.88 77 TYR A N 1
ATOM 565 C CA . TYR A 1 77 ? -13.532 -4.056 16.608 1.00 96.88 77 TYR A CA 1
ATOM 566 C C . TYR A 1 77 ? -13.953 -5.467 17.031 1.00 96.88 77 TYR A C 1
ATOM 568 O O . TYR A 1 77 ? -13.205 -6.417 16.809 1.00 96.88 77 TYR A O 1
ATOM 576 N N . ASP A 1 78 ? -15.166 -5.619 17.562 1.00 96.25 78 ASP A N 1
ATOM 577 C CA . ASP A 1 78 ? -15.735 -6.923 17.907 1.00 96.25 78 ASP A CA 1
ATOM 578 C C . ASP A 1 78 ? -15.795 -7.859 16.691 1.00 96.25 78 ASP A C 1
ATOM 580 O O . ASP A 1 78 ? -15.354 -9.004 16.755 1.00 96.25 78 ASP A O 1
ATOM 584 N N . SER A 1 79 ? -16.220 -7.339 15.536 1.00 96.31 79 SER A N 1
ATOM 585 C CA . SER A 1 79 ? -16.374 -8.139 14.315 1.00 96.31 79 SER A CA 1
ATOM 586 C C . SER A 1 79 ? -15.070 -8.528 13.604 1.00 96.31 79 SER A C 1
ATOM 588 O O . SER A 1 79 ? -15.059 -9.511 12.862 1.00 96.31 79 SER A O 1
ATOM 590 N N . MET A 1 80 ? -13.985 -7.765 13.781 1.00 96.81 80 MET A N 1
ATOM 591 C CA . MET A 1 80 ? -12.757 -7.921 12.983 1.00 96.81 80 MET A CA 1
ATOM 592 C C . MET A 1 80 ? -11.510 -8.220 13.812 1.00 96.81 80 MET A C 1
ATOM 594 O O . MET A 1 80 ? -10.585 -8.857 13.312 1.00 96.81 80 MET A O 1
ATOM 598 N N . CYS A 1 81 ? -11.457 -7.739 15.051 1.00 97.12 81 CYS A N 1
ATOM 599 C CA . CYS A 1 81 ? -10.218 -7.659 15.820 1.00 97.12 81 CYS A CA 1
ATOM 600 C C . CYS A 1 81 ? -10.225 -8.579 17.044 1.00 97.12 81 CYS A C 1
ATOM 602 O O . CYS A 1 81 ? -9.175 -9.122 17.384 1.00 97.12 81 CYS A O 1
ATOM 604 N N . VAL A 1 82 ? -11.381 -8.791 17.685 1.00 96.62 82 VAL A N 1
ATOM 605 C CA . VAL A 1 82 ? -11.484 -9.558 18.944 1.00 96.62 82 VAL A CA 1
ATOM 606 C C . VAL A 1 82 ? -11.022 -11.007 18.805 1.00 96.62 82 VAL A C 1
ATOM 608 O O . VAL A 1 82 ? -10.528 -11.573 19.774 1.00 96.62 82 VAL A O 1
ATOM 611 N N . GLY A 1 83 ? -11.104 -11.595 17.608 1.00 93.25 83 GLY A N 1
ATOM 612 C CA . GLY A 1 83 ? -10.656 -12.971 17.372 1.00 93.25 83 GLY A CA 1
ATOM 613 C C . GLY A 1 83 ? -9.175 -13.215 17.687 1.00 93.25 83 GLY A C 1
ATOM 614 O O . GLY A 1 83 ? -8.842 -14.305 18.141 1.00 93.25 83 GLY A O 1
ATOM 615 N N . CYS A 1 84 ? -8.317 -12.206 17.492 1.00 96.06 84 CYS A N 1
ATOM 616 C CA . CYS A 1 84 ? -6.896 -12.281 17.843 1.00 96.06 84 CYS A CA 1
ATOM 617 C C . CYS A 1 84 ? -6.542 -11.327 18.992 1.00 96.06 84 CYS A C 1
ATOM 619 O O . CYS A 1 84 ? -5.811 -11.685 19.893 1.00 96.06 84 CYS A O 1
ATOM 621 N N . HIS A 1 85 ? -7.070 -10.104 19.027 1.00 96.31 85 HIS A N 1
ATOM 622 C CA . HIS A 1 85 ? -6.668 -9.117 20.041 1.00 96.31 85 HIS A CA 1
ATOM 623 C C . HIS A 1 85 ? -7.492 -9.148 21.335 1.00 96.31 85 HIS A C 1
ATOM 625 O O . HIS A 1 85 ? -7.146 -8.441 22.280 1.00 96.31 85 HIS A O 1
ATOM 631 N N . LEU A 1 86 ? -8.534 -9.986 21.387 1.00 95.81 86 LEU A N 1
ATOM 632 C CA . LEU A 1 86 ? -9.466 -10.142 22.505 1.00 95.81 86 LEU A CA 1
ATOM 633 C C . LEU A 1 86 ? -10.256 -8.872 22.859 1.00 95.81 86 LEU A C 1
ATOM 635 O O . LEU A 1 86 ? -9.971 -7.760 22.425 1.00 95.81 86 LEU A O 1
ATOM 639 N N . ALA A 1 87 ? -11.300 -9.062 23.662 1.00 95.31 87 ALA A N 1
ATOM 640 C CA . ALA A 1 87 ? -12.070 -7.990 24.281 1.00 95.31 87 ALA A CA 1
ATOM 641 C C . ALA A 1 87 ? -11.846 -7.998 25.803 1.00 95.31 87 ALA A C 1
ATOM 643 O O . ALA A 1 87 ? -11.498 -9.040 26.370 1.00 95.31 87 ALA A O 1
ATOM 644 N N . PRO A 1 88 ? -12.081 -6.875 26.505 1.00 94.56 88 PRO A N 1
ATOM 645 C CA . PRO A 1 88 ? -12.014 -6.849 27.962 1.00 94.56 88 PRO A CA 1
ATOM 646 C C . PRO A 1 88 ? -12.879 -7.945 28.604 1.00 94.56 88 PRO A C 1
ATOM 648 O O . PRO A 1 88 ? -14.061 -8.076 28.296 1.00 94.56 88 PRO A O 1
ATOM 651 N N . GLY A 1 89 ? -12.290 -8.721 29.517 1.00 94.50 89 GLY A N 1
ATOM 652 C CA . GLY A 1 89 ? -12.968 -9.822 30.213 1.00 94.50 89 GLY A CA 1
ATOM 653 C C . GLY A 1 89 ? -12.937 -11.173 29.488 1.00 94.50 89 GLY A C 1
ATOM 654 O O . GLY A 1 89 ? -13.401 -12.161 30.055 1.00 94.50 89 GLY A O 1
ATOM 655 N N . MET A 1 90 ? -12.372 -11.242 28.281 1.00 95.12 90 MET A N 1
ATOM 656 C CA . MET A 1 90 ? -12.099 -12.507 27.595 1.00 95.12 90 MET A CA 1
ATOM 657 C C . MET A 1 90 ? -10.866 -13.196 28.195 1.00 95.12 90 MET A C 1
ATOM 659 O O . MET A 1 90 ? -9.934 -12.535 28.652 1.00 95.12 90 MET A O 1
ATOM 663 N N . ALA A 1 91 ? -10.862 -14.529 28.178 1.00 94.31 91 ALA A N 1
ATOM 664 C CA . ALA A 1 91 ? -9.663 -15.314 28.459 1.00 94.31 91 ALA A CA 1
ATOM 665 C C . ALA A 1 91 ? -8.761 -15.377 27.217 1.00 94.31 91 ALA A C 1
ATOM 667 O O . ALA A 1 91 ? -9.241 -15.214 26.094 1.00 94.31 91 ALA A O 1
ATOM 668 N N . GLU A 1 92 ? -7.473 -15.645 27.429 1.00 94.19 92 GLU A N 1
ATOM 669 C CA . GLU A 1 92 ? -6.527 -15.904 26.342 1.00 94.19 92 GLU A CA 1
ATOM 670 C C . GLU A 1 92 ? -6.959 -17.102 25.489 1.00 94.19 92 GLU A C 1
ATOM 672 O O . GLU A 1 92 ? -7.608 -18.043 25.961 1.00 94.19 92 GLU A O 1
ATOM 677 N N . THR A 1 93 ? -6.590 -17.051 24.214 1.00 91.94 93 THR A N 1
ATOM 678 C CA . THR A 1 93 ? -6.866 -18.086 23.220 1.00 91.94 93 THR A CA 1
ATOM 679 C C . THR A 1 93 ? -5.586 -18.441 22.471 1.00 91.94 93 THR A C 1
ATOM 681 O O . THR A 1 93 ? -4.612 -17.701 22.500 1.00 91.94 93 THR A O 1
ATOM 684 N N . GLU A 1 94 ? -5.599 -19.536 21.716 1.00 93.06 94 GLU A N 1
ATOM 685 C CA . GLU A 1 94 ? -4.465 -19.930 20.864 1.00 93.06 94 GLU A CA 1
ATOM 686 C C . GLU A 1 94 ? -4.167 -18.936 19.718 1.00 93.06 94 GLU A C 1
ATOM 688 O O . GLU A 1 94 ? -3.167 -19.081 19.020 1.00 93.06 94 GLU A O 1
ATOM 693 N N . LEU A 1 95 ? -5.058 -17.967 19.476 1.00 90.44 95 LEU A N 1
ATOM 694 C CA . LEU A 1 95 ? -4.939 -16.962 18.414 1.00 90.44 95 LEU A CA 1
ATOM 695 C C . LEU A 1 95 ? -4.566 -15.568 18.938 1.00 90.44 95 LEU A C 1
ATOM 697 O O . LEU A 1 95 ? -4.365 -14.666 18.120 1.00 90.44 95 LEU A O 1
ATOM 701 N N . SER A 1 96 ? -4.515 -15.391 20.264 1.00 82.62 96 SER A N 1
ATOM 702 C CA . SER A 1 96 ? -4.230 -14.110 20.921 1.00 82.62 96 SER A CA 1
ATOM 703 C C . SER A 1 96 ? -2.798 -13.941 21.375 1.00 82.62 96 SER A C 1
ATOM 705 O O . SER A 1 96 ? -2.231 -14.956 21.830 1.00 82.62 96 SER A O 1
#

InterPro domains:
  IPR036909 Cytochrome c-like domain superfamily [SSF46626] (1-90)

Radius of gyration: 23.53 Å; chains: 1; bounding box: 37×37×66 Å